Protein AF-G0N114-F1 (afdb_monomer_lite)

Organism: Caenorhabditis brenneri (NCBI:txid135651)

Structure (mmCIF, N/CA/C/O backbone):
data_AF-G0N114-F1
#
_entry.id   AF-G0N114-F1
#
loop_
_atom_site.group_PDB
_atom_site.id
_atom_site.type_symbol
_atom_site.label_atom_id
_atom_site.label_alt_id
_atom_site.label_comp_id
_atom_site.label_asym_id
_atom_site.label_entity_id
_atom_site.label_seq_id
_atom_site.pdbx_PDB_ins_code
_atom_site.Cartn_x
_atom_site.Cartn_y
_atom_site.Cartn_z
_atom_site.occupancy
_atom_site.B_iso_or_equiv
_atom_site.auth_seq_id
_atom_site.auth_comp_id
_atom_site.auth_asym_id
_atom_site.auth_atom_id
_atom_site.pdbx_PDB_model_num
ATOM 1 N N . MET A 1 1 ? 56.803 19.579 -18.537 1.00 55.88 1 MET A N 1
ATOM 2 C CA . MET A 1 1 ? 56.002 19.162 -19.703 1.00 55.88 1 MET A CA 1
ATOM 3 C C . MET A 1 1 ? 55.201 17.965 -19.230 1.00 55.88 1 MET A C 1
ATOM 5 O O . MET A 1 1 ? 55.798 16.927 -19.000 1.00 55.88 1 MET A O 1
ATOM 9 N N . PHE A 1 2 ? 53.928 18.148 -18.871 1.00 61.34 2 PHE A N 1
ATOM 10 C CA . PHE A 1 2 ? 53.098 17.011 -18.466 1.00 61.34 2 PHE A CA 1
ATOM 11 C C . PHE A 1 2 ? 52.682 16.285 -19.739 1.00 61.34 2 PHE A C 1
ATOM 13 O O . PHE A 1 2 ? 52.024 16.876 -20.594 1.00 61.34 2 PHE A O 1
ATOM 20 N N . ASP A 1 3 ? 53.128 15.042 -19.888 1.00 79.12 3 ASP A N 1
ATOM 21 C CA . ASP A 1 3 ? 52.835 14.252 -21.074 1.00 79.12 3 ASP A CA 1
ATOM 22 C C . ASP A 1 3 ? 51.338 13.959 -21.141 1.00 79.12 3 ASP A C 1
ATOM 24 O O . ASP A 1 3 ? 50.723 13.544 -20.156 1.00 79.12 3 ASP A O 1
ATOM 28 N N . TYR A 1 4 ? 50.751 14.148 -22.319 1.00 80.69 4 TYR A N 1
ATOM 29 C CA . TYR A 1 4 ? 49.321 13.961 -22.591 1.00 80.69 4 TYR A CA 1
ATOM 30 C C . TYR A 1 4 ? 48.798 12.586 -22.125 1.00 80.69 4 TYR A C 1
ATOM 32 O O . TYR A 1 4 ? 47.669 12.453 -21.656 1.00 80.69 4 TYR A O 1
ATOM 40 N N . PHE A 1 5 ? 49.667 11.573 -22.165 1.00 81.25 5 PHE A N 1
ATOM 41 C CA . PHE A 1 5 ? 49.409 10.225 -21.665 1.00 81.25 5 PHE A CA 1
ATOM 42 C C . PHE A 1 5 ? 49.159 10.174 -20.147 1.00 81.25 5 PHE A C 1
ATOM 44 O O . PHE A 1 5 ? 48.233 9.504 -19.693 1.00 81.25 5 PHE A O 1
ATOM 51 N N . SER A 1 6 ? 49.932 10.925 -19.355 1.00 80.56 6 SER A N 1
ATOM 52 C CA . SER A 1 6 ? 49.780 10.980 -17.893 1.00 80.56 6 SER A CA 1
ATOM 53 C C . SER A 1 6 ? 48.444 11.605 -17.467 1.00 80.56 6 SER A C 1
ATOM 55 O O . SER A 1 6 ? 47.820 11.154 -16.506 1.00 80.56 6 SER A O 1
ATOM 57 N N . ILE A 1 7 ? 47.953 12.578 -18.239 1.00 85.00 7 ILE A N 1
ATOM 58 C CA . ILE A 1 7 ? 46.660 13.235 -18.013 1.00 85.00 7 ILE A CA 1
ATOM 59 C C . ILE A 1 7 ? 45.508 12.269 -18.324 1.00 85.00 7 ILE A C 1
ATOM 61 O O . ILE A 1 7 ? 44.553 12.177 -17.556 1.00 85.00 7 ILE A O 1
ATOM 65 N N . LEU A 1 8 ? 45.616 11.495 -19.408 1.00 83.75 8 LEU A N 1
ATOM 66 C CA . LEU A 1 8 ? 44.588 10.536 -19.818 1.00 83.75 8 LEU A CA 1
ATOM 67 C C . LEU A 1 8 ? 44.419 9.391 -18.803 1.00 83.75 8 LEU A C 1
ATOM 69 O O . LEU A 1 8 ? 43.295 9.033 -18.455 1.00 83.75 8 LEU A O 1
ATOM 73 N N . VAL A 1 9 ? 45.525 8.874 -18.258 1.00 87.19 9 VAL A N 1
ATOM 74 C CA . VAL A 1 9 ? 45.499 7.847 -17.201 1.00 87.19 9 VAL A CA 1
ATOM 75 C C . VAL A 1 9 ? 44.837 8.372 -15.921 1.00 87.19 9 VAL A C 1
ATOM 77 O O . VAL A 1 9 ? 44.040 7.662 -15.307 1.00 87.19 9 VAL A O 1
ATOM 80 N N . ALA A 1 10 ? 45.105 9.625 -15.540 1.00 87.75 10 ALA A N 1
ATOM 81 C CA . ALA A 1 10 ? 44.495 10.237 -14.361 1.00 87.75 10 ALA A CA 1
ATOM 82 C C . ALA A 1 10 ? 42.968 10.396 -14.496 1.00 87.75 10 ALA A C 1
ATOM 84 O O . ALA A 1 10 ? 42.240 10.152 -13.534 1.00 87.75 10 ALA A O 1
ATOM 85 N N . VAL A 1 11 ? 42.469 10.743 -15.689 1.00 90.88 11 VAL A N 1
ATOM 86 C CA . VAL A 1 11 ? 41.024 10.863 -15.958 1.00 90.88 11 VAL A CA 1
ATOM 87 C C . VAL A 1 11 ? 40.329 9.501 -15.882 1.00 90.88 11 VAL A C 1
ATOM 89 O O . VAL A 1 11 ? 39.271 9.391 -15.262 1.00 90.88 11 VAL A O 1
ATOM 92 N N . ILE A 1 12 ? 40.936 8.453 -16.449 1.00 92.00 12 ILE A N 1
ATOM 93 C CA . ILE A 1 12 ? 40.382 7.090 -16.404 1.00 92.00 12 ILE A CA 1
ATOM 94 C C . ILE A 1 12 ? 40.325 6.578 -14.960 1.00 92.00 12 ILE A C 1
ATOM 96 O O . ILE A 1 12 ? 39.284 6.091 -14.523 1.00 92.00 12 ILE A O 1
ATOM 100 N N . LEU A 1 13 ? 41.410 6.735 -14.194 1.00 91.69 13 LEU A N 1
ATOM 101 C CA . LEU A 1 13 ? 41.440 6.354 -12.778 1.00 91.69 13 LEU A CA 1
ATOM 102 C C . LEU A 1 13 ? 40.405 7.131 -11.954 1.00 91.69 13 LEU A C 1
ATOM 104 O O . LEU A 1 13 ? 39.714 6.535 -11.130 1.00 91.69 13 LEU A O 1
ATOM 108 N N . GLY A 1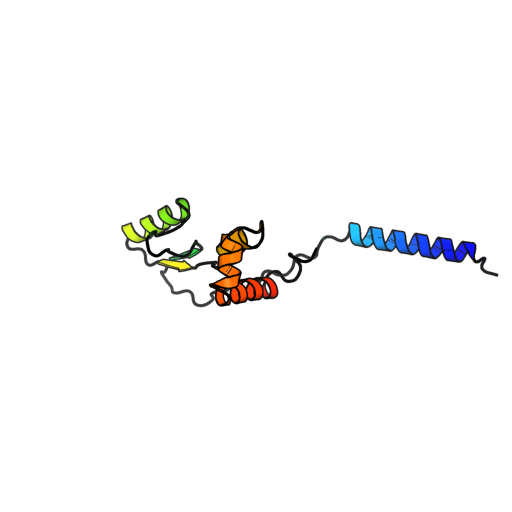 14 ? 40.248 8.433 -12.205 1.00 88.38 14 GLY A N 1
ATOM 109 C CA . GLY A 1 14 ? 39.217 9.252 -11.567 1.00 88.38 14 GLY A CA 1
ATOM 110 C C . GLY A 1 14 ? 37.797 8.761 -11.869 1.00 88.38 14 GLY A C 1
ATOM 111 O O . GLY A 1 14 ? 36.984 8.652 -10.951 1.00 88.38 14 GLY A O 1
ATOM 112 N N . GLY A 1 15 ? 37.520 8.397 -13.125 1.00 89.06 15 GLY A N 1
ATOM 113 C CA . GLY A 1 15 ? 36.235 7.834 -13.546 1.00 89.06 15 GLY A CA 1
ATOM 114 C C . GLY A 1 15 ? 35.931 6.480 -12.898 1.00 89.06 15 GLY A C 1
ATOM 115 O O . GLY A 1 15 ? 34.822 6.269 -12.413 1.00 89.06 15 GLY A O 1
ATOM 116 N N . ILE A 1 16 ? 36.928 5.594 -12.804 1.00 89.75 16 ILE A N 1
ATOM 117 C CA . ILE A 1 16 ? 36.791 4.289 -12.135 1.00 89.75 16 ILE A CA 1
ATOM 118 C C . ILE A 1 16 ? 36.519 4.473 -10.637 1.00 89.75 16 ILE A C 1
ATOM 120 O O . ILE A 1 16 ? 35.626 3.832 -10.090 1.00 89.75 16 ILE A O 1
ATOM 124 N N . ILE A 1 17 ? 37.246 5.373 -9.967 1.00 88.38 17 ILE A N 1
ATOM 125 C CA . ILE A 1 17 ? 37.035 5.667 -8.542 1.00 88.38 17 ILE A CA 1
ATOM 126 C C . ILE A 1 17 ? 35.640 6.259 -8.305 1.00 88.38 17 ILE A C 1
ATOM 128 O O . ILE A 1 17 ? 35.004 5.933 -7.304 1.00 88.38 17 ILE A O 1
ATOM 132 N N . TYR A 1 18 ? 35.154 7.114 -9.207 1.00 86.94 18 TYR A N 1
ATOM 133 C CA . TYR A 1 18 ? 33.802 7.665 -9.128 1.00 86.94 18 TYR A CA 1
ATOM 134 C C . TYR A 1 18 ? 32.733 6.574 -9.283 1.00 86.94 18 TYR A C 1
ATOM 136 O O . TYR A 1 18 ? 31.840 6.481 -8.446 1.00 86.94 18 TYR A O 1
ATOM 144 N N . TYR A 1 19 ? 32.878 5.693 -10.277 1.00 83.50 19 TYR A N 1
ATOM 145 C CA . TYR A 1 19 ? 31.949 4.584 -10.514 1.00 83.50 19 TYR A CA 1
ATOM 146 C C . TYR A 1 19 ? 31.920 3.579 -9.352 1.00 83.50 19 TYR A C 1
ATOM 148 O O . TYR A 1 19 ? 30.858 3.134 -8.928 1.00 83.50 19 T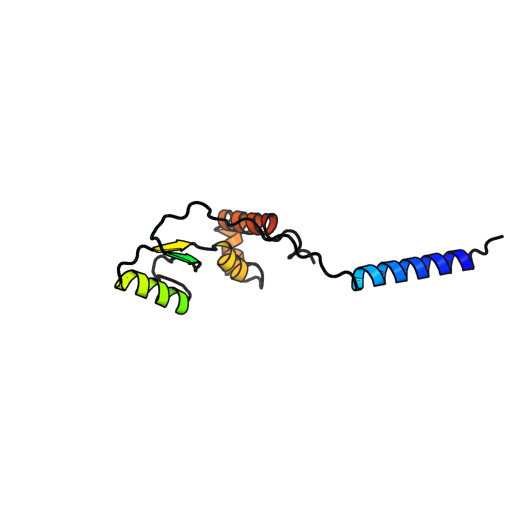YR A O 1
ATOM 156 N N . LEU A 1 20 ? 33.084 3.260 -8.776 1.00 83.44 20 LEU A N 1
ATOM 157 C CA . LEU A 1 20 ? 33.165 2.391 -7.600 1.00 83.44 20 LEU A CA 1
ATOM 158 C C . LEU A 1 20 ? 32.520 3.029 -6.364 1.00 83.44 20 LEU A C 1
ATOM 160 O O . LEU A 1 20 ? 31.925 2.319 -5.561 1.00 83.44 20 LEU A O 1
ATOM 164 N N . LYS A 1 21 ? 32.604 4.354 -6.196 1.00 76.94 21 LYS A N 1
ATOM 165 C CA . LYS A 1 21 ? 31.925 5.038 -5.086 1.00 76.94 21 LYS A CA 1
ATOM 166 C C . LYS A 1 21 ? 30.408 4.922 -5.183 1.00 76.94 21 LYS A C 1
ATOM 168 O O . LYS A 1 21 ? 29.795 4.671 -4.155 1.00 76.94 21 LYS A O 1
ATOM 173 N N . ASP A 1 22 ? 29.849 5.062 -6.381 1.00 73.00 22 ASP A N 1
ATOM 174 C CA . ASP A 1 22 ? 28.406 4.942 -6.627 1.00 73.00 22 ASP A CA 1
ATOM 175 C C . ASP A 1 22 ? 27.902 3.510 -6.365 1.00 73.00 22 ASP A C 1
ATOM 177 O O . ASP A 1 22 ? 26.865 3.307 -5.740 1.00 73.00 22 ASP A O 1
ATOM 181 N N . LEU A 1 23 ? 28.705 2.499 -6.726 1.00 74.94 23 LEU A N 1
ATOM 182 C CA . LEU A 1 23 ? 28.382 1.087 -6.488 1.00 74.94 23 LEU A CA 1
ATOM 183 C C . LEU A 1 23 ? 28.371 0.696 -4.996 1.00 74.94 23 LEU A C 1
ATOM 185 O O . LEU A 1 23 ? 27.631 -0.203 -4.602 1.00 74.94 23 LEU A O 1
ATOM 189 N N . PHE A 1 24 ? 29.210 1.328 -4.168 1.00 75.12 24 PHE A N 1
ATOM 190 C CA . PHE A 1 24 ? 29.348 0.998 -2.741 1.00 75.12 24 PHE A CA 1
ATOM 191 C C . PHE A 1 24 ? 28.645 1.982 -1.798 1.00 75.12 24 PHE A C 1
ATOM 193 O O . PHE A 1 24 ? 28.701 1.797 -0.578 1.00 75.12 24 PHE A O 1
ATOM 200 N N . THR A 1 25 ? 27.978 3.018 -2.312 1.00 70.56 25 THR A N 1
ATOM 201 C CA . THR A 1 25 ? 27.114 3.867 -1.489 1.00 70.56 25 THR A CA 1
ATOM 202 C C . THR A 1 25 ? 25.813 3.134 -1.166 1.00 70.56 25 THR A C 1
ATOM 204 O O . THR A 1 25 ? 25.058 2.825 -2.082 1.00 70.56 25 THR A O 1
ATOM 207 N N . PRO A 1 26 ? 25.510 2.853 0.116 1.00 64.25 26 PRO A N 1
ATOM 208 C CA . PRO A 1 26 ? 24.213 2.303 0.476 1.00 64.25 26 PRO A CA 1
ATOM 209 C C . PRO A 1 26 ? 23.125 3.328 0.151 1.00 64.25 26 PRO A C 1
ATOM 211 O O . PRO A 1 26 ? 23.265 4.510 0.489 1.00 64.25 26 PRO A O 1
ATOM 214 N N . ASP A 1 27 ? 22.041 2.869 -0.473 1.00 60.03 27 ASP A N 1
ATOM 215 C CA . ASP A 1 27 ? 20.880 3.705 -0.759 1.00 60.03 27 ASP A CA 1
ATOM 216 C C . ASP A 1 27 ? 20.418 4.406 0.520 1.00 60.03 27 ASP A C 1
A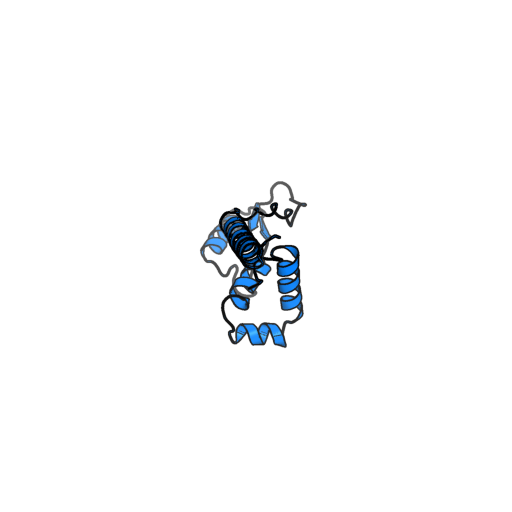TOM 218 O O . ASP A 1 27 ? 20.146 3.777 1.551 1.00 60.03 27 ASP A O 1
ATOM 222 N N . LYS A 1 28 ? 20.332 5.738 0.473 1.00 63.81 28 LYS A N 1
ATOM 223 C CA . LYS A 1 28 ? 19.755 6.501 1.580 1.00 63.81 28 LYS A CA 1
ATOM 224 C C . LYS A 1 28 ? 18.279 6.135 1.688 1.00 63.81 28 LYS A C 1
ATOM 226 O O . LYS A 1 28 ? 17.474 6.531 0.847 1.00 63.81 28 LYS A O 1
ATOM 231 N N . ILE A 1 29 ? 17.933 5.409 2.748 1.00 54.22 29 ILE A N 1
ATOM 232 C CA . ILE A 1 29 ? 16.549 5.089 3.096 1.00 54.22 29 ILE A CA 1
ATOM 233 C C . ILE A 1 29 ? 15.800 6.415 3.261 1.00 54.22 29 ILE A C 1
ATOM 235 O O . ILE A 1 29 ? 16.119 7.207 4.151 1.00 54.22 29 ILE A O 1
ATOM 239 N N . LYS A 1 30 ? 14.837 6.677 2.371 1.00 60.12 30 LYS A N 1
ATOM 240 C CA . LYS A 1 30 ? 13.967 7.854 2.462 1.00 60.12 30 LYS A CA 1
ATOM 241 C C . LYS A 1 30 ? 13.215 7.817 3.790 1.00 60.12 30 LYS A C 1
ATOM 243 O O . LYS A 1 30 ? 12.820 6.749 4.261 1.00 60.12 30 LYS A O 1
ATOM 248 N N . GLU A 1 31 ? 13.008 8.986 4.383 1.00 64.44 31 GLU A N 1
ATOM 249 C CA . GLU A 1 31 ? 12.233 9.084 5.614 1.00 64.44 31 GLU A CA 1
ATOM 250 C C . GLU A 1 31 ? 10.809 8.570 5.392 1.00 64.44 31 GLU A C 1
ATOM 252 O O . GLU A 1 31 ? 10.204 8.756 4.333 1.00 64.44 31 GLU A O 1
ATOM 257 N N . LYS A 1 32 ? 10.287 7.872 6.403 1.00 53.50 32 LYS A N 1
ATOM 258 C CA . LYS A 1 32 ? 8.968 7.250 6.347 1.00 53.50 32 LYS A CA 1
ATOM 259 C C . LYS A 1 32 ? 7.906 8.330 6.079 1.00 53.50 32 LYS A C 1
ATOM 261 O O . LYS A 1 32 ? 7.848 9.292 6.846 1.00 53.50 32 LYS A O 1
ATOM 266 N N . PRO A 1 33 ? 7.046 8.168 5.057 1.00 59.19 33 PRO A N 1
ATOM 267 C CA . PRO A 1 33 ? 6.004 9.141 4.761 1.00 59.19 33 PRO A CA 1
ATOM 268 C C . PRO A 1 33 ? 5.048 9.300 5.944 1.00 59.19 33 PRO A C 1
ATOM 270 O O . PRO A 1 33 ? 4.844 8.378 6.743 1.00 59.19 33 PRO A O 1
ATOM 273 N N . GLU A 1 34 ? 4.453 10.486 6.043 1.00 64.12 34 GLU A N 1
ATOM 274 C CA . GLU A 1 34 ? 3.531 10.805 7.122 1.00 64.12 34 GL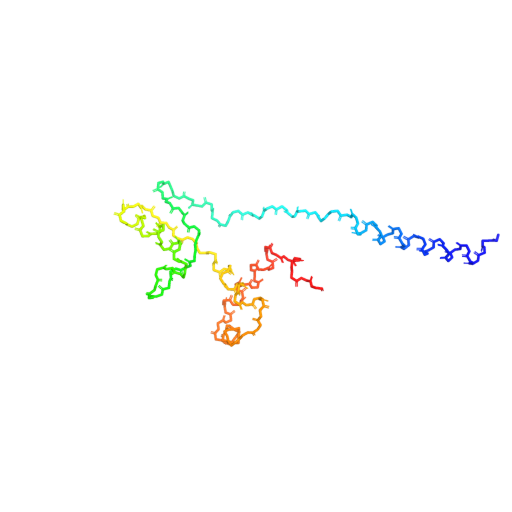U A CA 1
ATOM 275 C C . GLU A 1 34 ? 2.270 9.925 7.061 1.00 64.12 34 GLU A C 1
ATOM 277 O O . GLU A 1 34 ? 1.794 9.530 5.994 1.00 64.12 34 GLU A O 1
ATOM 282 N N . ILE A 1 35 ? 1.738 9.580 8.234 1.00 63.62 35 ILE A N 1
ATOM 283 C CA . ILE A 1 35 ? 0.573 8.703 8.363 1.00 63.62 35 ILE A CA 1
ATOM 284 C C . ILE A 1 35 ? -0.647 9.378 7.715 1.00 63.62 35 ILE A C 1
ATOM 286 O O . ILE A 1 35 ? -1.009 10.496 8.079 1.00 63.62 35 ILE A O 1
ATOM 290 N N . GLN A 1 36 ? -1.300 8.674 6.782 1.00 62.97 36 GLN A N 1
ATOM 291 C CA . GLN A 1 36 ? -2.391 9.212 5.953 1.00 62.97 36 GLN A CA 1
ATOM 292 C C . GLN A 1 36 ? -3.641 9.617 6.750 1.00 62.97 36 GLN A C 1
ATOM 294 O O . GLN A 1 36 ? -4.357 10.528 6.341 1.00 62.97 36 GLN A O 1
ATOM 299 N N . LYS A 1 37 ? -3.905 8.970 7.892 1.00 65.94 37 LYS A N 1
ATOM 300 C CA . LYS A 1 37 ? -4.977 9.353 8.818 1.00 65.94 37 LYS A CA 1
ATOM 301 C C . LYS A 1 37 ? -4.401 9.713 10.174 1.00 65.94 37 LYS A C 1
ATOM 303 O O . LYS A 1 37 ? -3.675 8.920 10.769 1.00 65.94 37 LYS A O 1
ATOM 308 N N . LYS A 1 38 ? -4.747 10.904 10.657 1.00 73.94 38 LYS A N 1
ATOM 309 C CA . LYS A 1 38 ? -4.396 11.395 11.998 1.00 73.94 38 LYS A CA 1
ATOM 310 C C . LYS A 1 38 ? -5.615 11.460 12.925 1.00 73.94 38 LYS A C 1
ATOM 312 O O . LYS A 1 38 ? -5.456 11.407 14.141 1.00 73.94 38 LYS A O 1
ATOM 317 N N . ASP A 1 39 ? -6.819 11.475 12.355 1.00 83.38 39 ASP A N 1
ATOM 318 C CA . ASP A 1 39 ? -8.086 11.617 13.077 1.00 83.38 39 ASP A CA 1
ATOM 319 C C . ASP A 1 39 ? -8.629 10.260 13.549 1.00 83.38 39 ASP A C 1
ATOM 321 O O . ASP A 1 39 ? -9.663 9.771 13.087 1.00 83.38 39 ASP A O 1
ATOM 325 N N . TYR A 1 40 ? -7.902 9.614 14.460 1.00 82.94 40 TYR A N 1
ATOM 326 C CA . TYR A 1 40 ? -8.351 8.362 15.064 1.00 82.94 40 TYR A CA 1
ATOM 327 C C . TYR A 1 40 ? -9.408 8.626 16.134 1.00 82.94 40 TYR A C 1
ATOM 329 O O . TYR A 1 40 ? -9.195 9.379 17.085 1.00 82.94 40 TYR A O 1
ATOM 337 N N . LYS A 1 41 ? -10.548 7.951 16.010 1.00 88.56 41 LYS A N 1
ATOM 338 C CA . LYS A 1 41 ? -11.586 7.923 17.035 1.00 88.56 41 LYS A CA 1
ATOM 339 C C . LYS A 1 41 ? -11.184 6.943 18.125 1.00 88.56 41 LYS A C 1
ATOM 341 O O . LYS A 1 41 ? -10.756 5.819 17.850 1.00 88.56 41 LYS A O 1
ATOM 346 N N . LYS A 1 42 ? -11.355 7.371 19.373 1.00 87.44 42 LYS A N 1
ATOM 347 C CA . LYS A 1 42 ? -11.179 6.503 20.535 1.00 87.44 42 LYS A CA 1
ATOM 348 C C . LYS A 1 42 ? -12.192 5.352 20.477 1.00 87.44 42 LYS A C 1
ATOM 350 O O . LYS A 1 42 ? -13.305 5.533 19.987 1.00 87.44 42 LYS A O 1
ATOM 355 N N . ASP A 1 43 ? -11.772 4.176 20.934 1.00 90.88 43 ASP A N 1
ATOM 356 C CA . ASP A 1 43 ? -12.583 2.953 20.990 1.00 90.88 43 ASP A CA 1
ATOM 357 C C . ASP A 1 43 ? -13.092 2.451 19.626 1.00 90.88 43 ASP A C 1
ATOM 359 O O . ASP A 1 43 ? -14.115 1.783 19.563 1.00 90.88 43 ASP A O 1
ATOM 363 N N . THR A 1 44 ? -12.387 2.744 18.526 1.00 90.12 44 THR A N 1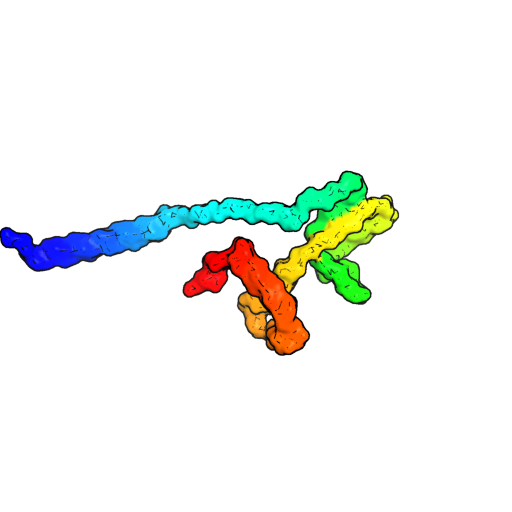
ATOM 364 C CA . THR A 1 44 ? -12.685 2.209 17.184 1.00 90.12 44 THR A CA 1
ATOM 365 C C . THR A 1 44 ? -11.485 1.443 16.633 1.00 90.12 44 THR A C 1
ATOM 367 O O . THR A 1 44 ? -10.352 1.922 16.677 1.00 90.12 44 THR A O 1
ATOM 370 N N . VAL A 1 45 ? -11.720 0.248 16.092 1.00 89.31 45 VAL A N 1
ATOM 371 C CA . VAL A 1 45 ? -10.675 -0.579 15.476 1.00 89.31 45 VAL A CA 1
ATOM 372 C C . VAL A 1 45 ? -10.483 -0.178 14.014 1.00 89.31 45 VAL A C 1
ATOM 374 O O . VAL A 1 45 ? -11.406 -0.272 13.206 1.00 89.31 45 VAL A O 1
ATOM 377 N N . TYR A 1 46 ? -9.271 0.231 13.650 1.00 86.44 46 TYR A N 1
ATOM 378 C CA . TYR A 1 46 ? -8.929 0.606 12.278 1.00 86.44 46 TYR A CA 1
ATOM 379 C C . TYR A 1 46 ? -8.312 -0.579 11.537 1.00 86.44 46 TYR A C 1
ATOM 381 O O . TYR A 1 46 ? -7.206 -1.019 11.850 1.00 86.44 46 TYR A O 1
ATOM 389 N N . LEU A 1 47 ? -9.045 -1.108 10.559 1.00 83.06 47 LEU A N 1
ATOM 390 C CA . LEU A 1 47 ? -8.618 -2.244 9.749 1.00 83.06 47 LEU A CA 1
ATOM 391 C C . LEU A 1 47 ? -7.999 -1.740 8.447 1.00 83.06 47 LEU A C 1
ATOM 393 O O . LEU A 1 47 ? -8.710 -1.250 7.574 1.00 83.06 47 LEU A O 1
ATOM 397 N N . TYR A 1 48 ? -6.688 -1.902 8.290 1.00 79.75 48 TYR A N 1
ATOM 398 C CA . TYR A 1 48 ? -5.995 -1.613 7.034 1.00 79.75 48 TYR A CA 1
ATOM 399 C C . TYR A 1 48 ? -6.127 -2.803 6.085 1.00 79.75 48 TYR A C 1
ATOM 401 O O . TYR A 1 48 ? -5.421 -3.803 6.219 1.00 79.75 48 TYR A O 1
ATOM 409 N N . GLN A 1 49 ? -7.081 -2.729 5.159 1.00 74.88 49 GLN A N 1
ATOM 410 C CA . GLN A 1 49 ? -7.443 -3.854 4.294 1.00 74.88 49 GLN A CA 1
ATOM 411 C C . GLN A 1 49 ? -7.992 -3.396 2.937 1.00 74.88 49 GLN A C 1
ATOM 413 O O . GLN A 1 49 ? -8.199 -2.211 2.695 1.00 74.88 49 GLN A O 1
ATOM 418 N N . PHE A 1 50 ? -8.275 -4.344 2.036 1.00 73.00 50 PHE A N 1
ATOM 419 C CA . PHE A 1 50 ? -8.915 -4.021 0.758 1.00 73.00 50 PHE A CA 1
ATOM 420 C C . PHE A 1 50 ? -10.306 -3.399 0.946 1.00 73.00 50 PHE A C 1
ATOM 422 O O . PHE A 1 50 ? -11.039 -3.722 1.887 1.00 73.00 50 PHE A O 1
ATOM 429 N N . LYS A 1 51 ? -10.680 -2.518 0.011 1.00 68.75 51 LYS A N 1
ATOM 430 C CA . LYS A 1 51 ? -11.996 -1.875 -0.016 1.00 68.75 51 LYS A CA 1
ATOM 431 C C . LYS A 1 51 ? -13.099 -2.927 -0.176 1.00 68.75 51 LYS A C 1
ATOM 433 O O . LYS A 1 51 ? -12.970 -3.847 -0.983 1.00 68.75 51 LYS A O 1
ATOM 438 N N . ARG A 1 52 ? -14.210 -2.740 0.544 1.00 70.00 52 ARG A N 1
ATOM 439 C CA . ARG A 1 52 ? -15.433 -3.528 0.340 1.00 70.00 52 ARG A CA 1
ATOM 440 C C . ARG A 1 52 ? -15.924 -3.358 -1.099 1.00 70.00 52 ARG A C 1
ATOM 442 O O . ARG A 1 52 ? -16.038 -2.235 -1.593 1.00 70.00 52 ARG A O 1
ATOM 449 N N . LEU A 1 53 ? -16.233 -4.468 -1.752 1.00 66.62 53 LEU A N 1
ATOM 450 C CA . LEU A 1 53 ? -16.850 -4.497 -3.076 1.00 66.62 53 LEU A CA 1
ATOM 451 C C . LEU A 1 53 ? -18.377 -4.565 -2.925 1.00 66.62 53 LEU A C 1
ATOM 453 O O . LEU A 1 53 ? -18.890 -4.911 -1.862 1.00 66.62 53 LEU A O 1
ATOM 457 N N . LYS A 1 54 ? -19.118 -4.255 -3.997 1.00 66.38 54 LYS A N 1
ATOM 458 C CA . LYS A 1 54 ? -20.594 -4.203 -3.971 1.00 66.38 54 LYS A CA 1
ATOM 459 C C . LYS A 1 54 ? -21.231 -5.521 -3.502 1.00 66.38 54 LYS A C 1
ATOM 461 O O . LYS A 1 54 ? -22.205 -5.486 -2.760 1.00 66.38 54 LYS A O 1
ATOM 466 N N . ASN A 1 55 ? -20.645 -6.655 -3.897 1.00 66.81 55 ASN A N 1
ATOM 467 C CA . ASN A 1 55 ? -21.183 -7.994 -3.630 1.00 66.81 55 ASN A CA 1
ATOM 468 C C . ASN A 1 55 ? -20.289 -8.850 -2.716 1.00 66.81 55 ASN A C 1
ATOM 470 O O . ASN A 1 55 ? -20.680 -9.958 -2.361 1.00 66.81 55 ASN A O 1
ATOM 474 N N . CYS A 1 56 ? -19.098 -8.375 -2.337 1.00 60.06 56 CYS A N 1
ATOM 475 C CA . CYS A 1 56 ? -18.201 -9.121 -1.456 1.00 60.06 56 CYS A CA 1
ATOM 476 C C . CYS A 1 56 ? -17.516 -8.205 -0.430 1.00 60.06 56 CYS A C 1
ATOM 478 O O . CYS A 1 56 ? -17.042 -7.121 -0.779 1.00 60.06 56 CYS A O 1
ATOM 480 N N . PRO A 1 57 ? -17.450 -8.625 0.847 1.00 65.94 57 PRO A N 1
ATOM 481 C CA . PRO A 1 57 ? -16.935 -7.789 1.927 1.00 65.94 57 PRO A CA 1
ATOM 482 C C . PRO A 1 57 ? -15.437 -7.509 1.777 1.00 65.94 57 PRO A C 1
ATOM 484 O O . PRO A 1 57 ? -14.995 -6.409 2.079 1.00 65.94 57 PRO A O 1
ATOM 487 N N . ASN A 1 58 ? -14.653 -8.457 1.261 1.00 74.31 58 ASN A N 1
ATOM 488 C CA . ASN A 1 58 ? -13.238 -8.253 0.975 1.00 74.31 58 ASN A CA 1
ATOM 489 C C . ASN A 1 58 ? -12.761 -9.248 -0.103 1.00 74.31 58 ASN A C 1
ATOM 491 O O . ASN A 1 58 ? -13.318 -10.338 -0.208 1.00 74.31 58 ASN A O 1
ATOM 495 N N . LEU A 1 59 ? -11.745 -8.879 -0.890 1.00 72.50 59 LEU A N 1
ATOM 496 C CA . LEU A 1 59 ? -11.072 -9.762 -1.858 1.00 72.50 59 LEU A CA 1
ATOM 497 C C . LEU A 1 59 ? -10.205 -10.828 -1.172 1.00 72.50 59 LEU A C 1
ATOM 499 O O . LEU A 1 59 ? -10.045 -11.924 -1.702 1.00 72.50 59 LEU A O 1
ATOM 503 N N . SER A 1 60 ? -9.648 -10.517 0.003 1.00 79.19 60 SER A N 1
ATOM 504 C CA . SER A 1 60 ? -8.823 -11.450 0.771 1.00 79.19 60 SER A CA 1
ATOM 505 C C . SER A 1 60 ? -9.653 -12.193 1.825 1.00 79.19 60 SER A C 1
ATOM 507 O O . SER A 1 60 ? -10.291 -11.543 2.664 1.00 79.19 60 SER A O 1
ATOM 509 N N . PRO A 1 61 ? -9.595 -13.540 1.870 1.00 76.88 61 PRO A N 1
ATOM 510 C CA . PRO A 1 61 ? -10.299 -14.329 2.882 1.00 76.88 61 PRO A CA 1
ATOM 511 C C . PRO A 1 61 ? -9.773 -14.066 4.304 1.00 76.88 61 PRO A C 1
ATOM 513 O O . PRO A 1 61 ? -10.524 -14.173 5.273 1.00 76.88 61 PRO A O 1
ATOM 516 N N . PHE A 1 62 ? -8.506 -13.663 4.449 1.00 83.56 62 PHE A N 1
ATOM 517 C CA . PHE A 1 62 ? -7.917 -13.326 5.748 1.00 83.56 62 PHE A CA 1
ATOM 518 C C . PHE A 1 62 ? -8.476 -12.015 6.310 1.00 83.56 62 PHE A C 1
ATOM 520 O O . PHE A 1 62 ? -8.895 -11.971 7.466 1.00 83.56 62 PHE A O 1
ATOM 527 N N . CYS A 1 63 ? -8.552 -10.967 5.482 1.00 82.56 63 CYS A N 1
ATOM 528 C CA . CYS A 1 63 ? -9.156 -9.691 5.874 1.00 82.56 63 CYS A CA 1
ATOM 529 C C . CYS A 1 63 ? -10.650 -9.863 6.182 1.00 82.56 63 CYS A C 1
ATOM 531 O O . CYS A 1 63 ? -11.144 -9.345 7.182 1.00 82.56 63 CYS A O 1
ATOM 533 N N . MET A 1 64 ? -11.353 -10.671 5.377 1.00 80.50 64 MET A N 1
ATOM 534 C CA . MET A 1 64 ? -12.764 -10.987 5.601 1.00 80.50 64 MET A CA 1
ATOM 535 C C . MET A 1 64 ? -12.996 -11.635 6.969 1.00 80.50 64 MET A C 1
ATOM 537 O O . MET A 1 64 ? -13.940 -11.268 7.662 1.00 80.50 64 MET A O 1
ATOM 541 N N . LYS A 1 65 ? -12.125 -12.558 7.393 1.00 85.50 65 LYS A N 1
ATOM 542 C CA . LYS A 1 65 ? -12.236 -13.210 8.704 1.00 85.50 65 LYS A CA 1
ATOM 543 C C . LYS A 1 65 ? -12.180 -12.206 9.860 1.00 85.50 65 LYS A C 1
ATOM 545 O O . LYS A 1 65 ? -13.002 -12.292 10.768 1.00 85.50 65 LYS A O 1
ATOM 550 N N . ILE A 1 66 ? -11.237 -11.264 9.827 1.00 88.38 66 ILE A N 1
ATOM 551 C CA . ILE A 1 66 ? -11.083 -10.247 10.881 1.00 88.38 66 ILE A CA 1
ATOM 552 C C . ILE A 1 66 ? -12.315 -9.345 10.921 1.00 88.38 66 ILE A C 1
ATOM 554 O O . ILE A 1 66 ? -12.897 -9.128 11.980 1.00 88.38 66 ILE A O 1
ATOM 558 N N . GLU A 1 67 ? -12.758 -8.880 9.757 1.00 85.50 67 GLU A N 1
ATOM 559 C CA . GLU A 1 67 ? -13.919 -8.005 9.661 1.00 85.50 67 GLU A CA 1
ATOM 560 C C . GLU A 1 67 ? -15.209 -8.692 10.136 1.00 85.50 67 GLU A C 1
ATOM 562 O O . GLU A 1 67 ? -16.016 -8.095 10.849 1.00 85.50 67 GLU A O 1
ATOM 567 N N . VAL A 1 68 ? -15.396 -9.965 9.780 1.00 86.06 68 VAL A N 1
ATOM 568 C CA . VAL A 1 68 ? -16.533 -10.774 10.235 1.00 86.06 68 VAL A CA 1
ATOM 569 C C . VAL A 1 68 ? -16.498 -10.957 11.750 1.00 86.06 68 VAL A C 1
ATOM 571 O O . VAL A 1 68 ? -17.537 -10.811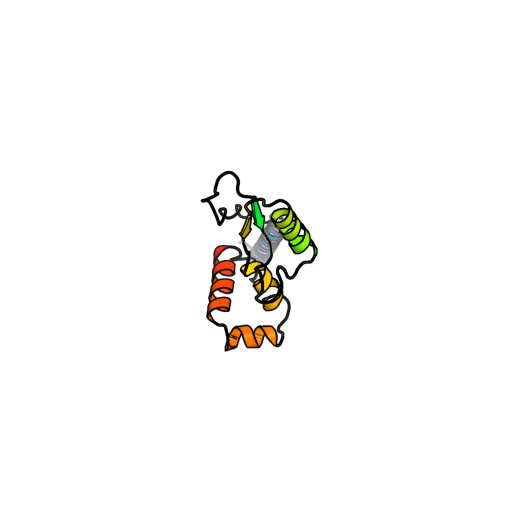 12.387 1.00 86.06 68 VAL A O 1
ATOM 574 N N . LEU A 1 69 ? -15.329 -11.201 12.349 1.00 91.44 69 LEU A N 1
ATOM 575 C CA . LEU A 1 69 ? -15.195 -11.264 13.806 1.00 91.44 69 LEU A CA 1
ATOM 576 C C . LEU A 1 69 ? -15.599 -9.938 14.455 1.00 91.44 69 LEU A C 1
ATOM 578 O O . LEU A 1 69 ? -16.449 -9.936 15.341 1.00 91.44 69 LEU A O 1
ATOM 582 N N . CYS A 1 70 ? -15.069 -8.808 13.979 1.00 89.06 70 CYS A N 1
ATOM 583 C CA . CYS A 1 70 ? -15.449 -7.494 14.499 1.00 89.06 70 CYS A CA 1
ATOM 584 C C . CYS A 1 70 ? -16.965 -7.260 14.421 1.00 89.06 70 CYS A C 1
ATOM 586 O O . CYS A 1 70 ? -17.545 -6.725 15.361 1.00 89.06 70 CYS A O 1
ATOM 588 N N . ARG A 1 71 ? -17.628 -7.708 13.346 1.00 87.12 71 ARG A N 1
ATOM 589 C CA . ARG A 1 71 ? -19.093 -7.628 13.219 1.00 87.12 71 ARG A CA 1
ATOM 590 C C . ARG A 1 71 ? -19.835 -8.541 14.193 1.00 87.12 71 ARG A C 1
ATOM 592 O O . ARG A 1 71 ? -20.780 -8.079 14.818 1.00 87.12 71 ARG A O 1
ATOM 599 N N . ILE A 1 72 ? -19.427 -9.805 14.329 1.00 93.88 72 ILE A N 1
ATOM 600 C CA . ILE A 1 72 ? -20.074 -10.778 15.231 1.00 93.88 72 ILE A CA 1
ATOM 601 C C . ILE A 1 72 ? -20.067 -10.264 16.672 1.00 93.88 72 ILE A C 1
ATOM 603 O O . ILE A 1 72 ? -21.065 -10.371 17.378 1.00 93.88 72 ILE A O 1
ATOM 607 N N . TRP A 1 73 ? -18.953 -9.667 17.089 1.00 95.56 73 TRP A N 1
ATOM 608 C CA . TRP A 1 73 ? -18.774 -9.137 18.438 1.00 95.56 73 TRP A CA 1
ATOM 609 C C . TRP A 1 73 ? -19.260 -7.687 18.606 1.00 95.56 73 TRP A C 1
ATOM 611 O O . TRP A 1 73 ? -19.048 -7.106 19.665 1.00 95.56 73 TRP A O 1
ATOM 621 N N . ASN A 1 74 ? -19.904 -7.093 17.590 1.00 91.56 74 ASN A N 1
ATOM 622 C CA . ASN A 1 74 ? -20.347 -5.690 17.575 1.00 91.56 74 ASN A CA 1
ATOM 623 C C . ASN A 1 74 ? -19.245 -4.680 17.950 1.00 91.56 74 ASN A C 1
ATOM 625 O O . ASN A 1 74 ? -19.498 -3.661 18.591 1.00 91.56 74 ASN A O 1
ATOM 629 N N . ILE A 1 75 ? -18.010 -4.952 17.530 1.00 93.44 75 ILE A N 1
ATOM 630 C CA . ILE A 1 75 ? -16.875 -4.060 17.749 1.00 93.44 75 ILE A CA 1
ATOM 631 C C . ILE A 1 75 ? -16.930 -2.942 16.693 1.00 93.44 75 ILE A C 1
ATOM 633 O O . ILE A 1 75 ? -16.931 -3.245 15.490 1.00 93.44 75 ILE A O 1
ATOM 637 N N . PRO A 1 76 ? -16.955 -1.658 17.094 1.00 91.88 76 PRO A N 1
ATOM 638 C CA . PRO A 1 76 ? -16.878 -0.537 16.160 1.00 91.88 76 PRO A CA 1
ATOM 639 C C . PRO A 1 76 ? -15.557 -0.590 15.386 1.00 91.88 76 PRO A C 1
ATOM 641 O O . PRO A 1 76 ? -14.471 -0.611 15.969 1.00 91.88 76 PRO A O 1
ATOM 644 N N . HIS A 1 77 ? -15.652 -0.642 14.058 1.00 88.00 77 HIS A N 1
ATOM 645 C CA . HIS A 1 77 ? -14.491 -0.748 13.183 1.00 88.00 77 HIS A CA 1
ATOM 646 C C . HIS A 1 77 ? -14.658 0.075 11.908 1.00 88.00 77 HIS A C 1
ATOM 648 O O . HIS A 1 77 ? -15.744 0.148 11.329 1.00 88.00 77 HIS A O 1
ATOM 654 N N . GLU A 1 78 ? -13.554 0.648 11.439 1.00 84.25 78 GLU A N 1
ATOM 655 C CA . GLU A 1 78 ? -13.468 1.361 10.169 1.00 84.25 78 GLU A CA 1
ATOM 656 C C . GLU A 1 78 ? -12.443 0.653 9.277 1.00 84.25 78 GLU A C 1
ATOM 658 O O . GLU A 1 78 ? -11.293 0.448 9.666 1.00 84.25 78 GLU A O 1
ATOM 663 N N . ALA A 1 79 ? -12.870 0.245 8.080 1.00 74.06 79 ALA A N 1
ATOM 664 C CA . ALA A 1 79 ? -11.960 -0.301 7.083 1.00 74.06 79 ALA A CA 1
ATOM 665 C C . ALA A 1 79 ? -11.300 0.859 6.338 1.00 74.06 79 ALA A C 1
ATOM 667 O O . ALA A 1 79 ? -11.983 1.623 5.650 1.00 74.06 79 ALA A O 1
ATOM 668 N N . ASP A 1 80 ? -9.985 0.982 6.477 1.00 65.19 80 ASP A N 1
ATOM 669 C CA . ASP A 1 80 ? -9.196 1.918 5.702 1.00 65.19 80 ASP A CA 1
ATOM 670 C C . ASP A 1 80 ? -8.584 1.217 4.497 1.00 65.19 80 ASP A C 1
ATOM 672 O O . ASP A 1 80 ? -7.893 0.202 4.618 1.00 65.19 80 ASP A O 1
ATOM 676 N N . ALA A 1 81 ? -8.899 1.745 3.321 1.00 61.66 81 ALA A N 1
ATOM 677 C CA . ALA A 1 81 ? -8.523 1.144 2.061 1.00 61.66 81 ALA A CA 1
ATOM 678 C C . ALA A 1 81 ? -7.254 1.799 1.532 1.00 61.66 81 ALA A C 1
ATOM 680 O O . ALA A 1 81 ? -7.280 2.961 1.128 1.00 61.66 81 ALA A O 1
ATOM 681 N N . THR A 1 82 ? -6.180 1.026 1.380 1.00 66.44 82 THR A N 1
ATOM 682 C CA . THR A 1 82 ? -5.097 1.414 0.475 1.00 66.44 82 THR A CA 1
ATOM 683 C C . THR A 1 82 ? -5.539 1.114 -0.960 1.00 66.44 82 THR A C 1
ATOM 685 O O . THR A 1 82 ? -5.096 0.165 -1.603 1.00 66.44 82 THR A O 1
ATOM 688 N N . VAL A 1 83 ? -6.479 1.919 -1.477 1.00 67.06 83 VAL A N 1
ATOM 689 C CA . VAL A 1 83 ? -6.959 1.838 -2.873 1.00 67.06 83 VAL A CA 1
ATOM 690 C C . VAL A 1 83 ? -5.774 1.829 -3.841 1.00 67.06 83 VAL A C 1
ATOM 692 O O . VAL A 1 83 ? -5.788 1.095 -4.825 1.00 67.06 83 VAL A O 1
ATOM 695 N N . PHE A 1 84 ? -4.715 2.567 -3.497 1.00 73.12 84 PHE A N 1
ATOM 696 C CA . PHE A 1 84 ? -3.452 2.550 -4.218 1.00 73.12 84 PHE A CA 1
ATOM 697 C C . PHE A 1 84 ? -2.849 1.149 -4.328 1.00 73.12 84 PHE A C 1
ATOM 699 O O . PHE A 1 84 ? -2.506 0.751 -5.427 1.00 73.12 84 PHE A O 1
ATOM 706 N N . SER A 1 85 ? -2.754 0.378 -3.241 1.00 69.88 85 SER A N 1
ATOM 707 C CA . SER A 1 85 ? -2.108 -0.942 -3.256 1.00 69.88 85 SER A CA 1
ATOM 708 C C . SER A 1 85 ? -2.797 -1.907 -4.217 1.00 69.88 85 SER A C 1
ATOM 710 O O . SER A 1 85 ? -2.126 -2.584 -4.984 1.00 69.88 85 SER A O 1
ATOM 712 N N . LEU A 1 86 ? -4.134 -1.937 -4.218 1.00 75.25 86 LEU A N 1
ATOM 713 C CA . LEU A 1 86 ? -4.892 -2.804 -5.123 1.00 75.25 86 LEU A CA 1
ATOM 714 C C . LEU A 1 86 ? -4.698 -2.393 -6.585 1.00 75.25 86 LEU A C 1
ATOM 716 O O . LEU A 1 86 ? -4.451 -3.242 -7.438 1.00 75.25 86 LEU A O 1
ATOM 720 N N . LEU A 1 87 ? -4.804 -1.093 -6.868 1.00 76.75 87 LEU A N 1
ATOM 721 C CA . LEU A 1 87 ? -4.635 -0.579 -8.223 1.00 76.75 87 LEU A CA 1
ATOM 722 C C . LEU A 1 87 ? -3.192 -0.750 -8.708 1.00 76.75 87 LEU A C 1
ATOM 724 O O . LEU A 1 87 ? -2.985 -1.157 -9.841 1.00 76.75 87 LEU A O 1
ATOM 728 N N . ALA A 1 88 ? -2.206 -0.540 -7.838 1.00 77.81 88 ALA A N 1
ATOM 729 C CA . ALA A 1 88 ? -0.788 -0.725 -8.116 1.00 77.81 88 ALA A CA 1
ATOM 730 C C . ALA A 1 88 ? -0.458 -2.177 -8.492 1.00 77.81 88 ALA A C 1
ATOM 732 O O . ALA A 1 88 ? 0.269 -2.405 -9.455 1.00 77.81 88 ALA A O 1
ATOM 733 N N . THR A 1 89 ? -1.027 -3.164 -7.787 1.00 74.81 89 THR A N 1
ATOM 734 C CA . THR A 1 89 ? -0.837 -4.591 -8.104 1.00 74.81 89 THR A CA 1
ATOM 735 C C . THR A 1 89 ? -1.438 -4.987 -9.451 1.00 74.81 89 THR A C 1
ATOM 737 O O . THR A 1 89 ? -0.965 -5.933 -10.067 1.00 74.81 89 THR A O 1
ATOM 740 N N . VAL A 1 90 ? -2.470 -4.292 -9.925 1.00 80.12 90 VAL A N 1
ATOM 741 C CA . VAL A 1 90 ? -3.088 -4.583 -11.229 1.00 80.12 90 VAL A CA 1
ATOM 742 C C . VAL A 1 90 ? -2.430 -3.785 -12.355 1.00 80.12 90 VAL A C 1
ATOM 744 O O . VAL A 1 90 ? -2.286 -4.292 -13.462 1.00 80.12 90 VAL A O 1
ATOM 747 N N . TYR A 1 91 ? -2.031 -2.546 -12.078 1.00 82.75 91 TYR A N 1
ATOM 748 C CA . TYR A 1 91 ? -1.586 -1.594 -13.090 1.00 82.75 91 TYR A CA 1
ATOM 749 C C . TYR A 1 91 ? -0.084 -1.682 -13.393 1.00 82.75 91 TYR A C 1
ATOM 751 O O . TYR A 1 91 ? 0.298 -1.603 -14.556 1.00 82.75 91 TYR A O 1
ATOM 759 N N . TYR A 1 92 ? 0.777 -1.871 -12.385 1.00 81.44 92 TYR A N 1
ATOM 760 C CA . TYR A 1 92 ? 2.232 -1.795 -12.578 1.00 81.44 92 TYR A CA 1
ATOM 761 C C . TYR A 1 92 ? 2.952 -3.068 -13.051 1.00 81.44 92 TYR A C 1
ATOM 763 O O . TYR A 1 92 ? 3.924 -2.911 -13.787 1.00 81.44 92 TYR A O 1
ATOM 771 N N . PRO A 1 93 ? 2.585 -4.304 -12.654 1.00 82.25 93 PRO A N 1
ATOM 772 C CA . PRO A 1 93 ? 3.439 -5.452 -12.955 1.00 82.25 93 PRO A CA 1
ATOM 773 C C . PRO A 1 93 ? 3.371 -5.879 -14.423 1.00 82.25 93 PRO A C 1
ATOM 775 O O . PRO A 1 93 ? 4.409 -6.158 -15.014 1.00 82.25 93 PRO A O 1
ATOM 778 N N . PHE A 1 94 ? 2.175 -5.920 -15.024 1.00 79.31 94 PHE A N 1
ATOM 779 C CA . PHE A 1 94 ? 1.987 -6.333 -16.418 1.00 79.31 94 PHE A CA 1
ATOM 780 C C . PHE A 1 94 ? 0.789 -5.617 -17.043 1.00 79.31 94 PHE A C 1
ATOM 782 O O . PHE A 1 94 ? -0.243 -5.441 -16.395 1.00 79.31 94 PHE A O 1
ATOM 789 N N . ARG A 1 95 ? 0.895 -5.265 -18.330 1.00 84.12 95 ARG A N 1
ATOM 790 C CA . ARG A 1 95 ? -0.235 -4.722 -19.091 1.00 84.12 95 ARG A CA 1
ATOM 791 C C . ARG A 1 95 ? -1.249 -5.834 -19.361 1.00 84.12 95 ARG A C 1
ATOM 793 O O . ARG A 1 95 ? -0.912 -6.864 -19.938 1.00 84.12 95 ARG A O 1
ATOM 800 N N . THR A 1 96 ? -2.487 -5.625 -18.935 1.00 86.50 96 THR A N 1
ATOM 801 C CA . THR A 1 96 ? -3.608 -6.557 -19.120 1.00 86.50 96 THR A CA 1
ATOM 802 C C . THR A 1 96 ? -4.822 -5.813 -19.675 1.00 86.50 96 THR A C 1
ATOM 804 O O . THR A 1 96 ? -4.862 -4.587 -19.646 1.00 86.50 96 THR A O 1
ATOM 807 N N . HIS A 1 97 ? -5.863 -6.539 -20.096 1.00 87.06 97 HIS A N 1
ATOM 808 C CA . HIS A 1 97 ? -7.142 -5.929 -20.491 1.00 87.06 97 HIS A CA 1
ATOM 809 C C . HIS A 1 97 ? -7.725 -5.016 -19.394 1.00 87.06 97 HIS A C 1
ATOM 811 O O . HIS A 1 97 ? -8.407 -4.036 -19.677 1.00 87.06 97 HIS A O 1
ATOM 817 N N . ILE A 1 98 ? -7.461 -5.320 -18.118 1.00 82.62 98 ILE A N 1
ATOM 818 C CA . ILE A 1 98 ? -7.913 -4.485 -16.999 1.00 82.62 98 ILE A CA 1
ATOM 819 C C . ILE A 1 98 ? -7.174 -3.140 -16.988 1.00 82.62 98 ILE A C 1
ATOM 821 O O . ILE A 1 98 ? -7.783 -2.129 -16.653 1.00 82.62 98 ILE A O 1
ATOM 825 N N . THR A 1 99 ? -5.899 -3.115 -17.385 1.00 84.38 99 THR A N 1
ATOM 826 C CA . THR A 1 99 ? -5.108 -1.889 -17.557 1.00 84.38 99 THR A CA 1
ATOM 827 C C . THR A 1 99 ? -5.746 -0.984 -18.611 1.00 84.38 99 THR A C 1
ATOM 829 O O . THR A 1 99 ? -5.978 0.189 -18.335 1.00 84.38 99 THR A O 1
ATOM 832 N N . ASP A 1 100 ? -6.131 -1.541 -19.764 1.00 88.62 100 ASP A N 1
ATOM 833 C CA . ASP A 1 100 ? -6.762 -0.769 -20.842 1.00 88.62 100 ASP A CA 1
ATOM 834 C C . ASP A 1 100 ? -8.150 -0.236 -20.432 1.00 88.62 100 ASP A C 1
ATOM 836 O O . ASP A 1 100 ? -8.503 0.897 -20.753 1.00 88.62 100 ASP A O 1
ATOM 840 N N . VAL A 1 101 ? -8.932 -1.005 -19.664 1.00 88.12 101 VAL A N 1
ATOM 841 C CA . VAL A 1 101 ? -10.202 -0.525 -19.079 1.00 88.12 101 VAL A CA 1
ATOM 842 C C . VAL A 1 101 ? -9.958 0.602 -18.072 1.00 88.12 101 VAL A C 1
ATOM 844 O O . VAL A 1 101 ? -10.696 1.582 -18.043 1.00 88.12 101 VAL A O 1
ATOM 847 N N . LEU A 1 102 ? -8.920 0.497 -17.240 1.00 82.25 102 LEU A N 1
ATOM 848 C CA . LEU A 1 102 ? -8.573 1.539 -16.272 1.00 82.25 102 LEU A CA 1
ATOM 849 C C . LEU A 1 102 ? -8.161 2.850 -16.951 1.00 82.25 102 LEU A C 1
ATOM 851 O O . LEU A 1 102 ? -8.580 3.915 -16.497 1.00 82.25 102 LEU A O 1
ATOM 855 N N . GLU A 1 103 ? -7.380 2.766 -18.030 1.00 86.88 103 GLU A N 1
ATOM 856 C CA . GLU A 1 103 ? -6.942 3.918 -18.826 1.00 86.88 103 GLU A CA 1
ATOM 857 C C . GLU A 1 103 ? -8.116 4.595 -19.550 1.00 86.88 103 GLU A C 1
ATOM 859 O O . GLU A 1 103 ? -8.240 5.820 -19.500 1.00 86.88 103 GLU A O 1
ATOM 864 N N . ASN A 1 104 ? -8.999 3.812 -20.179 1.00 88.62 104 ASN A N 1
ATOM 865 C CA . ASN A 1 104 ? -10.073 4.344 -21.022 1.00 88.62 104 ASN A CA 1
ATOM 866 C C . ASN A 1 104 ? -11.322 4.755 -20.230 1.00 88.62 104 ASN A C 1
ATOM 868 O O . ASN A 1 104 ? -11.873 5.834 -20.454 1.00 88.62 104 ASN A O 1
ATOM 872 N N . ASP A 1 105 ? -11.757 3.922 -19.283 1.00 89.62 105 ASP A N 1
ATOM 873 C CA . ASP A 1 105 ? -13.055 4.083 -18.619 1.00 89.62 105 ASP A CA 1
ATOM 874 C C . ASP A 1 105 ? -12.937 4.762 -17.244 1.00 89.62 105 ASP A C 1
ATOM 876 O O . ASP A 1 105 ? -13.906 5.345 -16.746 1.00 89.62 105 ASP A O 1
ATOM 880 N N . PHE A 1 106 ? -11.754 4.726 -16.611 1.00 85.25 106 PHE A N 1
ATOM 881 C CA . PHE A 1 106 ? -11.553 5.210 -15.237 1.00 85.25 106 PHE A CA 1
ATOM 882 C C . PHE A 1 106 ? -10.339 6.146 -15.045 1.00 85.25 106 PHE A C 1
ATOM 884 O O . PHE A 1 106 ? -9.569 5.970 -14.091 1.00 85.25 106 PHE A O 1
ATOM 891 N N . PRO A 1 107 ? -10.209 7.235 -15.827 1.00 81.56 107 PRO A N 1
ATOM 892 C CA . PRO A 1 107 ? -9.039 8.121 -15.785 1.00 81.56 107 PRO A CA 1
ATOM 893 C C . PRO A 1 107 ? -8.809 8.789 -14.418 1.00 81.56 107 PRO A C 1
ATOM 895 O O . PRO A 1 107 ? -7.674 9.035 -14.025 1.00 81.56 107 PRO A O 1
ATOM 898 N N . LYS A 1 108 ? -9.869 9.022 -13.629 1.00 70.94 108 LYS A N 1
ATOM 899 C CA . LYS A 1 108 ? -9.750 9.575 -12.264 1.00 70.94 108 LYS A CA 1
ATOM 900 C C . LYS A 1 108 ? -9.048 8.628 -11.288 1.00 70.94 108 LYS A C 1
ATOM 902 O O . LYS A 1 108 ? -8.396 9.078 -10.348 1.00 70.94 108 LYS A O 1
ATOM 907 N N . LEU A 1 109 ? -9.217 7.316 -11.466 1.00 75.69 109 LEU A N 1
ATOM 908 C CA . LEU A 1 109 ? -8.518 6.327 -10.644 1.00 75.69 109 LEU A CA 1
ATOM 909 C C . LEU A 1 109 ? -7.044 6.268 -11.030 1.00 75.69 109 LEU A C 1
ATOM 911 O O . LEU A 1 109 ? -6.197 6.186 -10.144 1.00 75.69 109 LEU A O 1
ATOM 915 N N . LEU A 1 110 ? -6.749 6.380 -12.325 1.00 81.31 110 LEU A N 1
ATOM 916 C CA . LEU A 1 110 ? -5.384 6.473 -12.824 1.00 81.31 110 LEU A CA 1
ATOM 917 C C . LEU A 1 110 ? -4.672 7.722 -12.285 1.00 81.31 110 LEU A C 1
ATOM 919 O O . LEU A 1 110 ? -3.565 7.622 -11.767 1.00 81.31 110 LEU A O 1
ATOM 923 N N . GLU A 1 111 ? -5.336 8.878 -12.305 1.00 79.69 111 GLU A N 1
ATOM 924 C CA . GLU A 1 111 ? -4.802 10.127 -11.751 1.00 79.69 111 GLU A CA 1
ATOM 925 C C . GLU A 1 111 ? -4.486 10.006 -10.253 1.00 79.69 111 GLU A C 1
ATOM 927 O O . GLU A 1 111 ? -3.433 10.444 -9.793 1.00 79.69 111 GLU A O 1
ATOM 932 N N . TYR A 1 112 ? -5.360 9.351 -9.481 1.00 79.75 112 TYR A N 1
ATOM 933 C CA . TYR A 1 112 ? -5.088 9.045 -8.077 1.00 79.75 112 TYR A CA 1
ATOM 934 C C . TYR A 1 112 ? -3.847 8.154 -7.910 1.00 79.75 112 TYR A C 1
ATOM 936 O O . TYR A 1 112 ? -3.007 8.432 -7.055 1.00 79.75 112 TYR A O 1
ATOM 944 N N . VAL A 1 113 ? -3.720 7.100 -8.719 1.00 78.75 113 VAL A N 1
ATOM 945 C CA . VAL A 1 113 ? -2.598 6.152 -8.664 1.00 78.75 113 VAL A CA 1
ATOM 946 C C . VAL A 1 113 ? -1.277 6.832 -9.017 1.00 78.75 113 VAL A C 1
ATOM 948 O O . VAL A 1 113 ? -0.306 6.679 -8.277 1.00 78.75 113 VAL A O 1
ATOM 951 N N . GLU A 1 114 ? -1.253 7.637 -10.078 1.00 82.88 114 GLU A N 1
ATOM 952 C CA . GLU A 1 114 ? -0.072 8.397 -10.494 1.00 82.88 114 GLU A CA 1
ATOM 953 C C . GLU A 1 114 ? 0.285 9.495 -9.487 1.00 82.88 114 GLU A C 1
ATOM 955 O O . GLU A 1 114 ? 1.461 9.703 -9.187 1.00 82.88 114 GLU A O 1
ATOM 960 N N . ARG A 1 115 ? -0.709 10.156 -8.880 1.00 81.06 115 ARG A N 1
ATOM 961 C CA . ARG A 1 115 ? -0.470 11.132 -7.810 1.00 81.06 115 ARG A CA 1
ATOM 962 C C . ARG A 1 115 ? 0.174 10.480 -6.589 1.00 81.06 115 ARG A C 1
ATOM 964 O O . ARG A 1 115 ? 1.190 10.975 -6.113 1.00 81.06 115 ARG A O 1
ATOM 971 N N . VAL A 1 116 ? -0.366 9.357 -6.112 1.00 76.81 116 VAL A N 1
ATOM 972 C CA . VAL A 1 116 ? 0.207 8.628 -4.967 1.00 76.81 116 VAL A CA 1
ATOM 973 C C . VAL A 1 116 ? 1.593 8.080 -5.304 1.00 76.81 116 VAL A C 1
ATOM 975 O O . VAL A 1 116 ? 2.496 8.162 -4.477 1.00 76.81 116 VAL A O 1
ATOM 978 N N . LYS A 1 117 ? 1.806 7.582 -6.526 1.00 79.44 117 LYS A N 1
ATOM 979 C CA . LYS A 1 117 ? 3.133 7.177 -7.004 1.00 79.44 117 LYS A CA 1
ATOM 980 C C . LYS A 1 117 ? 4.123 8.336 -6.970 1.00 79.44 117 LYS A C 1
ATOM 982 O O . LYS A 1 117 ? 5.220 8.170 -6.453 1.00 79.44 117 LYS A O 1
ATOM 987 N N . LYS A 1 118 ? 3.732 9.513 -7.456 1.00 79.12 118 LYS A N 1
ATOM 988 C CA . LYS A 1 118 ? 4.584 10.706 -7.456 1.00 79.12 118 LYS A CA 1
ATOM 989 C C . LYS A 1 118 ? 4.877 11.223 -6.045 1.00 79.12 118 LYS A C 1
ATOM 991 O O . LYS A 1 118 ? 5.998 11.639 -5.779 1.00 79.12 118 LYS A O 1
ATOM 996 N N . GLU A 1 119 ? 3.887 11.212 -5.158 1.00 75.38 119 GLU A N 1
ATOM 997 C CA . GLU A 1 119 ? 4.017 11.712 -3.783 1.00 75.38 119 GLU A CA 1
ATOM 998 C C . GLU A 1 119 ? 4.815 10.754 -2.884 1.00 75.38 119 GLU A C 1
ATOM 1000 O O . GLU A 1 119 ? 5.624 11.203 -2.076 1.00 75.38 119 GLU A O 1
ATOM 1005 N N . VAL A 1 120 ? 4.600 9.441 -3.017 1.00 73.00 120 VAL A N 1
ATOM 1006 C CA . VAL A 1 120 ? 5.123 8.432 -2.078 1.00 73.00 120 VAL A CA 1
ATOM 1007 C C . VAL A 1 120 ? 6.324 7.668 -2.643 1.00 73.00 120 VAL A C 1
ATOM 1009 O O . VAL A 1 120 ? 7.240 7.337 -1.894 1.00 73.00 120 VAL A O 1
ATOM 1012 N N . TYR A 1 121 ? 6.360 7.424 -3.956 1.00 72.19 121 TYR A N 1
ATOM 1013 C CA . TYR A 1 121 ? 7.353 6.573 -4.628 1.00 72.19 121 TYR A CA 1
ATOM 1014 C C . TYR A 1 121 ? 8.062 7.269 -5.811 1.00 72.19 121 TYR A C 1
ATOM 1016 O O . TYR A 1 121 ? 8.198 6.673 -6.884 1.00 72.19 121 TYR A O 1
ATOM 1024 N N . PRO A 1 122 ? 8.540 8.522 -5.666 1.00 70.31 122 PRO A N 1
ATOM 1025 C CA . PRO A 1 122 ? 9.005 9.325 -6.801 1.00 70.31 122 PRO A CA 1
ATOM 1026 C C . PRO A 1 122 ? 10.200 8.737 -7.567 1.00 70.31 122 PRO A C 1
ATOM 1028 O O . PRO A 1 122 ? 10.360 9.052 -8.741 1.00 70.31 122 PRO A O 1
ATOM 1031 N N . ASN A 1 123 ? 11.016 7.882 -6.934 1.00 73.19 123 ASN A N 1
ATOM 1032 C CA . ASN A 1 123 ? 12.251 7.350 -7.537 1.00 73.19 123 ASN A CA 1
ATOM 1033 C C . ASN A 1 123 ? 12.236 5.822 -7.691 1.00 73.19 123 ASN A C 1
ATOM 1035 O O . ASN A 1 123 ? 13.245 5.240 -8.060 1.00 73.19 123 ASN A O 1
ATOM 1039 N N . ASP A 1 124 ? 11.128 5.161 -7.360 1.00 68.19 124 ASP A N 1
ATOM 1040 C CA . ASP A 1 124 ? 11.100 3.696 -7.247 1.00 68.19 124 ASP A CA 1
ATOM 1041 C C . ASP A 1 124 ? 10.628 3.039 -8.563 1.00 68.19 124 ASP A C 1
ATOM 1043 O O . ASP A 1 124 ? 10.688 1.824 -8.721 1.00 68.19 124 ASP A O 1
ATOM 1047 N N . PHE A 1 125 ? 10.163 3.853 -9.520 1.00 62.03 125 PHE A N 1
ATOM 1048 C CA . PHE A 1 125 ? 9.636 3.438 -10.829 1.00 62.03 125 PHE A CA 1
ATOM 1049 C C . PHE A 1 125 ? 10.412 4.040 -12.014 1.00 62.03 125 PHE A C 1
ATOM 1051 O O . PHE A 1 125 ? 9.938 4.003 -13.149 1.00 62.03 125 PHE A O 1
ATOM 1058 N N . THR A 1 126 ? 11.569 4.648 -11.755 1.00 57.88 126 THR A N 1
ATOM 1059 C CA . THR A 1 126 ? 12.482 5.156 -12.785 1.00 57.88 126 THR A CA 1
ATOM 1060 C C . THR A 1 126 ? 13.482 4.056 -13.133 1.00 57.88 126 THR A C 1
ATOM 1062 O O . THR A 1 126 ? 14.247 3.652 -12.259 1.00 57.88 126 THR A O 1
ATOM 1065 N N . PHE A 1 127 ? 13.435 3.561 -14.372 1.00 45.16 127 PHE A N 1
ATOM 1066 C CA . PHE A 1 127 ? 14.416 2.627 -14.940 1.00 45.16 127 PHE A CA 1
ATOM 1067 C C . PHE A 1 127 ? 15.557 3.382 -15.622 1.00 45.16 127 PHE A C 1
ATOM 1069 O O . PHE A 1 127 ? 15.271 4.461 -16.195 1.00 45.16 127 PHE A O 1
#

InterPro domains:
  IPR033468 Metaxin, glutathione S-transferase domain [PF17171] (76-116)
  IPR050931 Mitochondrial Protein Transport Metaxin [PTHR12289] (33-78)

Radius of gyration: 24.62 Å; chains: 1; bounding box: 77×34×44 Å

Secondary structure (DSSP, 8-state):
---HHHHHHHHHHHHHHHHHHHHHSPP--PPPPPPS---PPTT-EEEEEPPPPSS-S-SSHHHHHHHHHHHHTT--EEEEE-HHHHHHHHHSS---HHHHHHHHH-HHHHHHHHHHHHHH-TTSS--

pLDDT: mean 77.87, std 10.35, range [45.16, 95.56]

Foldseek 3Di:
DPDPVNVVVVVVVVVVVVVVVVVPDDPDDDPDDDDPDPPDDPQEAEAAFAPQDPPGGHPDPVSVVVVVVCVVVVRHYDYDHPLLVVCCVVAPPDDDPVNVCCVPVPVVSVVVNVVCCCVPPVPVPDD

Sequence (127 aa):
MFDYFSILVAVILGGIIYYLKDLFTPDKIKEKPEIQKKDYKKDTVYLYQFKRLKNCPNLSPFCMKIEVLCRIWNIPHEADATVFSLLATVYYPFRTHITDVLENDFPKLLEYVERVKKEVYPNDFTF